Protein AF-A0A820KJ41-F1 (afdb_monomer_lite)

Radius of gyration: 22.24 Å; chains: 1; bounding box: 43×38×64 Å

InterPro domains:
  IPR013528 Hydroxymethylglutaryl-coenzyme A synthase, N-terminal [PF01154] (9-78)
  IPR016039 Thiolase-like [G3DSA:3.40.47.10] (6-82)
  IPR016039 Thiolase-like [SSF53901] (12-81)

Structure (mmCIF, N/CA/C/O backbone):
data_AF-A0A820KJ41-F1
#
_entry.id   AF-A0A820KJ41-F1
#
loop_
_atom_site.group_PDB
_atom_site.id
_atom_site.type_symbol
_atom_site.label_atom_id
_atom_site.label_alt_id
_atom_site.label_comp_id
_atom_site.label_asym_id
_atom_site.label_entity_id
_atom_site.label_seq_id
_atom_site.pdbx_PDB_ins_code
_atom_site.Cartn_x
_atom_site.Cartn_y
_atom_site.Cartn_z
_atom_site.occupancy
_atom_site.B_iso_or_equiv
_atom_site.auth_seq_id
_atom_site.auth_comp_id
_atom_site.auth_asym_id
_atom_site.auth_atom_id
_atom_site.pdbx_PD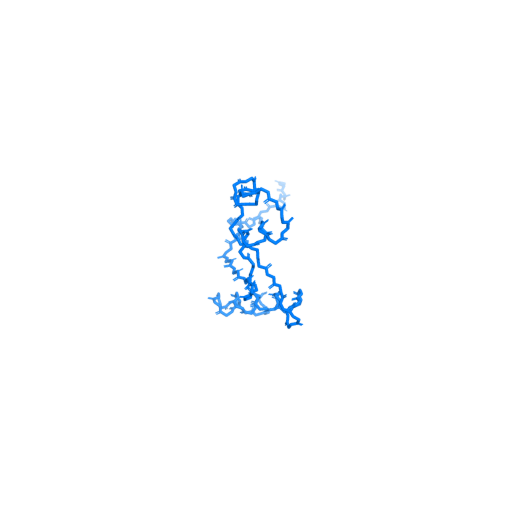B_model_num
ATOM 1 N N . MET A 1 1 ? 23.718 26.644 -43.769 1.00 43.25 1 MET A N 1
ATOM 2 C CA . MET A 1 1 ? 22.932 27.617 -42.975 1.00 43.25 1 MET A CA 1
ATOM 3 C C . MET A 1 1 ? 21.526 27.054 -42.861 1.00 43.25 1 MET A C 1
ATOM 5 O O . MET A 1 1 ? 20.845 27.033 -43.869 1.00 43.25 1 MET A O 1
ATOM 9 N N . SER A 1 2 ? 21.071 26.462 -41.764 1.00 42.56 2 SER A N 1
ATOM 10 C CA . SER A 1 2 ? 21.552 26.408 -40.379 1.00 42.56 2 SER A CA 1
ATOM 11 C C . SER A 1 2 ? 21.223 25.030 -39.789 1.00 42.56 2 SER A C 1
ATOM 13 O O . SER A 1 2 ? 20.116 24.526 -39.963 1.00 42.56 2 SER A O 1
ATOM 15 N N . GLU A 1 3 ? 22.205 24.434 -39.115 1.00 50.12 3 GLU A N 1
ATOM 16 C CA . GLU A 1 3 ? 22.054 23.266 -38.248 1.00 50.12 3 GLU A CA 1
ATOM 17 C C . GLU A 1 3 ? 21.105 23.618 -37.092 1.00 50.12 3 GLU A C 1
ATOM 19 O O . GLU A 1 3 ? 21.456 24.415 -36.227 1.00 50.12 3 GLU A O 1
ATOM 24 N N . ASN A 1 4 ? 19.905 23.037 -37.062 1.00 51.44 4 ASN A N 1
ATOM 25 C CA . ASN A 1 4 ? 19.039 23.082 -35.882 1.00 51.44 4 ASN A CA 1
ATOM 26 C C . ASN A 1 4 ? 19.086 21.711 -35.193 1.00 51.44 4 ASN A C 1
ATOM 28 O O . ASN A 1 4 ? 18.347 20.793 -35.546 1.00 51.44 4 ASN A O 1
ATOM 32 N N . GLY A 1 5 ? 19.989 21.573 -34.220 1.00 55.84 5 GLY A N 1
ATOM 33 C CA . GLY A 1 5 ? 20.285 20.345 -33.471 1.00 55.84 5 GLY A CA 1
ATOM 34 C C . GLY A 1 5 ? 19.233 19.913 -32.439 1.00 55.84 5 GLY A C 1
ATOM 35 O O . GLY A 1 5 ? 19.587 19.672 -31.291 1.00 55.84 5 GLY A O 1
ATOM 36 N N . TYR A 1 6 ? 17.955 19.785 -32.821 1.00 57.88 6 TYR A N 1
ATOM 37 C CA . TYR A 1 6 ? 16.875 19.345 -31.914 1.00 57.88 6 TYR A CA 1
ATOM 38 C C . TYR A 1 6 ? 15.870 18.362 -32.554 1.00 57.88 6 TYR A C 1
ATOM 40 O O . TYR A 1 6 ? 14.666 18.470 -32.332 1.00 57.88 6 TYR A O 1
ATOM 48 N N . THR A 1 7 ? 16.313 17.393 -33.363 1.00 64.44 7 THR A N 1
ATOM 49 C CA . THR A 1 7 ? 15.398 16.506 -34.122 1.00 64.44 7 THR A CA 1
ATOM 50 C C . THR A 1 7 ? 15.043 15.166 -33.469 1.00 64.44 7 THR A C 1
ATOM 52 O O . THR A 1 7 ? 14.515 14.299 -34.156 1.00 64.44 7 THR A O 1
ATOM 55 N N . HIS A 1 8 ? 15.251 14.950 -32.165 1.00 69.31 8 HIS A N 1
ATOM 56 C CA . HIS A 1 8 ? 14.918 13.638 -31.586 1.00 69.31 8 HIS A CA 1
ATOM 57 C C . HIS A 1 8 ? 14.310 13.693 -30.182 1.00 69.31 8 HIS A C 1
ATOM 59 O O . HIS A 1 8 ? 14.832 13.120 -29.227 1.00 69.31 8 HIS A O 1
ATOM 65 N N . ARG A 1 9 ? 13.169 14.375 -30.041 1.00 83.12 9 ARG A N 1
ATOM 66 C CA . ARG A 1 9 ? 12.338 14.205 -28.844 1.00 83.12 9 ARG A CA 1
ATOM 67 C C . ARG A 1 9 ? 11.535 12.903 -28.986 1.00 83.12 9 ARG A C 1
ATOM 69 O O . ARG A 1 9 ? 10.803 12.785 -29.968 1.00 83.12 9 ARG A O 1
ATOM 76 N N . PRO A 1 10 ? 11.633 11.947 -28.045 1.00 86.69 10 PRO A N 1
ATOM 77 C CA . PRO A 1 10 ? 10.826 10.735 -28.101 1.00 86.69 10 PRO A CA 1
ATOM 78 C C . PRO A 1 10 ? 9.335 11.087 -28.062 1.00 86.69 10 PRO A C 1
ATOM 80 O O . PRO A 1 10 ? 8.889 11.904 -27.251 1.00 86.69 10 PRO A O 1
ATOM 83 N N . THR A 1 11 ? 8.571 10.490 -28.973 1.00 90.50 11 THR A N 1
ATOM 84 C CA . THR A 1 11 ? 7.111 10.613 -29.038 1.00 90.50 11 THR A CA 1
ATOM 85 C C . THR A 1 11 ? 6.452 9.548 -28.166 1.00 90.50 11 THR A C 1
ATOM 87 O O . THR A 1 11 ? 7.010 8.468 -27.991 1.00 90.50 11 THR A O 1
ATOM 90 N N . SER A 1 12 ? 5.253 9.830 -27.650 1.00 92.44 12 SER A N 1
ATOM 91 C CA . SER A 1 12 ? 4.443 8.863 -26.885 1.00 92.44 12 SER A CA 1
ATOM 92 C C . SER A 1 12 ? 5.081 8.367 -25.577 1.00 92.44 12 SER A C 1
ATOM 94 O O . SER A 1 12 ? 4.876 7.228 -25.170 1.00 92.44 12 SER A O 1
ATOM 96 N N . VAL A 1 13 ? 5.840 9.232 -24.896 1.00 95.06 13 VAL A N 1
ATOM 97 C CA . VAL A 1 13 ? 6.356 8.958 -23.545 1.00 95.06 13 VAL A CA 1
ATOM 98 C C . VAL A 1 13 ? 5.194 8.909 -22.549 1.00 95.06 13 VAL A C 1
ATOM 100 O O . VAL A 1 13 ? 4.404 9.850 -22.472 1.00 95.06 13 VAL A O 1
ATOM 103 N N . GLY A 1 14 ? 5.112 7.834 -21.768 1.00 96.31 14 GLY A N 1
ATOM 104 C CA . GLY A 1 14 ? 4.074 7.627 -20.764 1.00 96.31 14 GLY A CA 1
ATOM 105 C C . GLY A 1 14 ? 4.315 6.365 -19.937 1.00 96.31 14 GLY A C 1
ATOM 106 O O . GLY A 1 14 ? 5.353 5.717 -20.060 1.00 96.31 14 GLY A O 1
ATOM 107 N N . ILE A 1 15 ? 3.349 6.024 -19.086 1.00 97.25 15 ILE A N 1
ATOM 108 C CA . ILE A 1 15 ? 3.375 4.797 -18.283 1.00 97.25 15 ILE A CA 1
ATOM 109 C C . ILE A 1 15 ? 3.045 3.618 -19.202 1.00 97.25 15 ILE A C 1
ATOM 111 O O . ILE A 1 15 ? 1.955 3.566 -19.765 1.00 97.25 15 ILE A O 1
ATOM 115 N N . LEU A 1 16 ? 3.985 2.684 -19.351 1.00 96.31 16 LEU A N 1
ATOM 116 C CA . LEU A 1 16 ? 3.801 1.479 -20.171 1.00 96.31 16 LEU A CA 1
ATOM 117 C C . LEU A 1 16 ? 3.213 0.312 -19.370 1.00 96.31 16 LEU A C 1
ATOM 119 O O . LEU A 1 16 ? 2.486 -0.509 -19.920 1.00 96.31 16 LEU A O 1
ATOM 123 N N . ALA A 1 17 ? 3.520 0.253 -18.075 1.00 97.69 17 ALA A N 1
ATOM 124 C CA . ALA A 1 17 ? 3.031 -0.754 -17.147 1.00 97.69 17 ALA A CA 1
ATOM 125 C C . ALA A 1 17 ? 3.000 -0.187 -15.722 1.00 97.69 17 ALA A C 1
ATOM 127 O O . ALA A 1 17 ? 3.734 0.750 -15.400 1.00 97.69 17 ALA A O 1
ATOM 128 N N . CYS A 1 18 ? 2.142 -0.752 -14.879 1.00 97.94 18 CYS A N 1
ATOM 129 C CA . CYS A 1 18 ? 2.005 -0.406 -13.471 1.00 97.94 18 CYS A CA 1
ATOM 130 C C . CYS A 1 18 ? 1.644 -1.678 -12.705 1.00 97.94 18 CYS A C 1
ATOM 132 O O . CYS A 1 18 ? 0.796 -2.436 -13.167 1.00 97.94 18 CYS A O 1
ATOM 134 N N . GLU A 1 19 ? 2.267 -1.880 -11.550 1.00 98.38 19 GLU A N 1
ATOM 135 C CA . GLU A 1 19 ? 1.994 -2.997 -10.649 1.00 98.38 19 GLU A CA 1
ATOM 136 C C . GLU A 1 19 ? 1.759 -2.443 -9.244 1.00 98.38 19 GLU A C 1
ATOM 138 O O . GLU A 1 19 ? 2.339 -1.423 -8.859 1.00 98.38 19 GLU A O 1
ATOM 143 N N . LEU A 1 20 ? 0.895 -3.109 -8.479 1.00 97.75 20 LEU A N 1
ATOM 144 C CA . LEU A 1 20 ? 0.517 -2.684 -7.139 1.00 97.75 20 LEU A CA 1
ATOM 145 C C . LEU A 1 20 ? 0.726 -3.820 -6.142 1.00 97.75 20 LEU A C 1
ATOM 147 O O . LEU A 1 20 ? 0.152 -4.900 -6.267 1.00 97.75 20 LEU A O 1
ATOM 151 N N . TYR A 1 21 ? 1.496 -3.532 -5.098 1.00 97.69 21 TYR A N 1
ATOM 152 C CA . TYR A 1 21 ? 1.578 -4.371 -3.912 1.00 97.69 21 TYR A CA 1
ATOM 153 C C . TYR A 1 21 ? 0.975 -3.631 -2.717 1.00 97.69 21 TYR A C 1
ATOM 155 O O . TYR A 1 21 ? 1.317 -2.478 -2.457 1.00 97.69 21 TYR A O 1
ATOM 163 N N . ILE A 1 22 ? 0.074 -4.301 -1.998 1.00 96.88 22 ILE A N 1
ATOM 164 C CA . ILE A 1 22 ? -0.519 -3.831 -0.743 1.00 96.88 22 ILE A CA 1
ATOM 165 C C . ILE A 1 22 ? -0.201 -4.895 0.319 1.00 96.88 22 ILE A C 1
ATOM 167 O O . ILE A 1 22 ? -0.367 -6.080 0.011 1.00 96.88 22 ILE A O 1
ATOM 171 N N . PRO A 1 23 ? 0.223 -4.504 1.537 1.00 96.69 23 PRO A N 1
ATOM 172 C CA . PRO A 1 23 ? 0.421 -5.433 2.645 1.00 96.69 23 PRO A CA 1
ATOM 173 C C . PRO A 1 23 ? -0.800 -6.317 2.906 1.00 96.69 23 PRO A C 1
ATOM 175 O O . PRO A 1 23 ? -1.944 -5.935 2.646 1.00 96.69 23 PRO A O 1
ATOM 178 N N . SER A 1 24 ? -0.557 -7.505 3.449 1.00 93.31 24 SER A N 1
ATOM 179 C CA . SER A 1 24 ? -1.602 -8.528 3.607 1.00 93.31 24 SER A CA 1
ATOM 180 C C . SER A 1 24 ? -2.607 -8.244 4.731 1.00 93.31 24 SER A C 1
ATOM 182 O O . SER A 1 24 ? -3.708 -8.800 4.730 1.00 93.31 24 SER A O 1
ATOM 184 N N . LEU A 1 25 ? -2.247 -7.382 5.684 1.00 96.81 25 LEU A N 1
ATOM 185 C CA . LEU A 1 25 ? -3.064 -7.063 6.850 1.00 96.81 25 LEU A CA 1
ATOM 186 C C . LEU A 1 25 ? -3.759 -5.715 6.688 1.00 96.81 25 LEU A C 1
ATOM 188 O O . LEU A 1 25 ? -3.228 -4.770 6.103 1.00 96.81 25 LEU A O 1
ATOM 192 N N . TYR A 1 26 ? -4.955 -5.611 7.259 1.00 97.62 26 TYR A N 1
ATOM 193 C CA . TYR A 1 26 ? -5.711 -4.369 7.277 1.00 97.62 26 TYR A CA 1
ATOM 194 C C . TYR A 1 26 ? -6.577 -4.251 8.535 1.00 97.62 26 TYR A C 1
ATOM 196 O O . TYR A 1 26 ? -6.880 -5.242 9.200 1.00 97.62 26 TYR A O 1
ATOM 204 N N . VAL A 1 27 ? -7.017 -3.027 8.823 1.00 98.12 27 VAL A N 1
ATOM 205 C CA . VAL A 1 27 ? -8.002 -2.721 9.868 1.00 98.12 27 VAL A CA 1
ATOM 206 C C . VAL A 1 27 ? -9.265 -2.144 9.226 1.00 98.12 27 VAL A C 1
ATOM 208 O O . VAL A 1 27 ? -9.182 -1.255 8.376 1.00 98.12 27 VAL A O 1
ATOM 211 N N . GLU A 1 28 ? -10.438 -2.653 9.615 1.00 98.50 28 GLU A N 1
ATOM 212 C CA . GLU A 1 28 ? -11.737 -2.074 9.236 1.00 98.50 28 GLU A CA 1
ATOM 213 C C . GLU A 1 28 ? -11.940 -0.732 9.954 1.00 98.50 28 GLU A C 1
ATOM 215 O O . GLU A 1 28 ? -11.858 -0.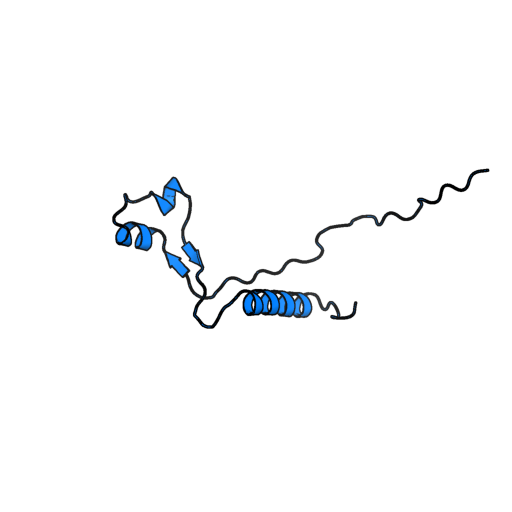648 11.181 1.00 98.50 28 GLU A O 1
ATOM 220 N N . GLN A 1 29 ? -12.271 0.319 9.205 1.00 98.62 29 GLN A N 1
ATOM 221 C CA . GLN A 1 29 ? -12.421 1.671 9.755 1.00 98.62 29 GLN A CA 1
ATOM 222 C C . GLN A 1 29 ? -13.598 1.786 10.728 1.00 98.62 29 GLN A C 1
ATOM 224 O O . GLN A 1 29 ? -13.518 2.519 11.704 1.00 98.62 29 GLN A O 1
ATOM 229 N N . SER A 1 30 ? -14.669 1.014 10.526 1.00 98.31 30 SER A N 1
ATOM 230 C CA . SER A 1 30 ? -15.799 0.953 11.468 1.00 98.31 30 SER A CA 1
ATOM 231 C C . SER A 1 30 ? -15.414 0.334 12.821 1.00 98.31 30 SER A C 1
ATOM 233 O O . SER A 1 30 ? -15.876 0.784 13.874 1.00 98.31 30 SER A O 1
ATOM 235 N N . SER A 1 31 ? -14.526 -0.663 12.810 1.00 98.31 31 SER A N 1
ATOM 236 C CA . SER A 1 31 ? -13.952 -1.234 14.030 1.00 98.31 31 SER A CA 1
ATOM 237 C C . SER A 1 31 ? -13.042 -0.224 14.725 1.00 98.31 31 SER A C 1
ATOM 239 O O . SER A 1 31 ? -13.117 -0.083 15.944 1.00 98.31 31 SER A O 1
ATOM 241 N N . LEU A 1 32 ? -12.241 0.525 13.958 1.00 98.19 32 LEU A N 1
ATOM 242 C CA . LEU A 1 32 ? -11.382 1.583 14.494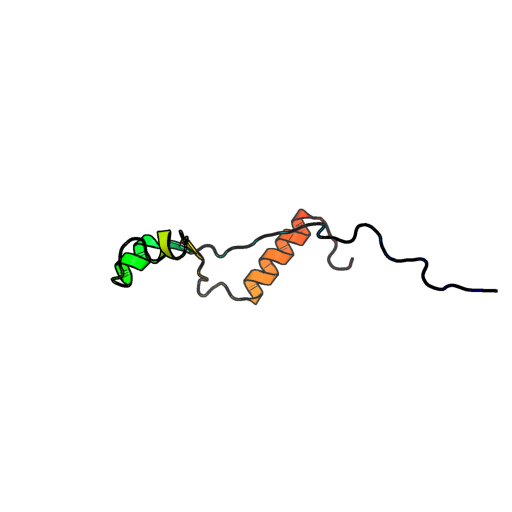 1.00 98.19 32 LEU A CA 1
ATOM 243 C C . LEU A 1 32 ? -12.196 2.745 15.090 1.00 98.19 32 LEU A C 1
ATOM 245 O O . LEU A 1 32 ? -11.839 3.248 16.147 1.00 98.19 32 LEU A O 1
ATOM 249 N N . GLU A 1 33 ? -13.336 3.113 14.489 1.00 98.62 33 GLU A N 1
ATOM 250 C CA . GLU A 1 33 ? -14.265 4.103 15.063 1.00 98.62 33 GLU A CA 1
ATOM 251 C C . GLU A 1 33 ? -14.752 3.682 16.459 1.00 98.62 33 GLU A C 1
ATOM 253 O O . GLU A 1 33 ? -14.806 4.493 17.384 1.00 98.62 33 GLU A O 1
ATOM 258 N N . THR A 1 34 ? -15.093 2.398 16.605 1.00 98.44 34 THR A N 1
ATOM 259 C CA . THR A 1 34 ? -15.548 1.824 17.879 1.00 98.44 34 THR A CA 1
ATOM 260 C C . THR A 1 34 ? -14.414 1.797 18.903 1.00 98.44 34 THR A C 1
ATOM 262 O O . THR A 1 34 ? -14.624 2.156 20.059 1.00 98.44 34 THR A O 1
ATOM 265 N N . TYR A 1 35 ? -13.215 1.397 18.476 1.00 98.25 35 TYR A N 1
ATOM 266 C CA . TYR A 1 35 ? -12.028 1.326 19.327 1.00 98.25 35 TYR A CA 1
ATOM 267 C C . TYR A 1 35 ? -11.600 2.706 19.851 1.00 98.25 35 TYR A C 1
ATOM 269 O O . TYR A 1 35 ? -11.362 2.861 21.046 1.00 98.25 35 TYR A O 1
ATOM 277 N N . ASP A 1 36 ? -11.585 3.721 18.986 1.00 98.31 36 ASP A N 1
ATOM 278 C CA . ASP A 1 36 ? -11.215 5.097 19.343 1.00 98.31 36 ASP A CA 1
ATOM 279 C C . ASP A 1 36 ? -12.326 5.852 20.098 1.00 98.31 36 ASP A C 1
ATOM 281 O O . ASP A 1 36 ? -12.145 7.013 20.473 1.00 98.31 36 ASP A O 1
ATOM 285 N N . ASN A 1 37 ? -13.491 5.224 20.308 1.00 98.06 37 ASN A N 1
ATOM 286 C CA . ASN A 1 37 ? -14.680 5.828 20.913 1.00 98.06 37 ASN A CA 1
ATOM 287 C C . ASN A 1 37 ? -15.100 7.143 20.226 1.00 98.06 37 ASN A C 1
ATOM 289 O O . ASN A 1 37 ? -15.403 8.155 20.867 1.00 98.06 37 ASN A O 1
ATOM 293 N N . VAL A 1 38 ? -15.099 7.135 18.892 1.00 98.31 38 VAL A N 1
ATOM 294 C CA . VAL A 1 38 ? -15.546 8.264 18.072 1.00 98.31 38 VAL A CA 1
ATOM 295 C C . VAL A 1 38 ? -16.945 8.013 17.516 1.00 98.31 38 VAL A C 1
ATOM 297 O O . VAL A 1 38 ? -17.465 6.899 17.523 1.00 98.31 38 VAL A O 1
ATOM 300 N N . SER A 1 39 ? -17.588 9.069 17.017 1.00 98.12 39 SER A N 1
ATOM 301 C CA . SER A 1 39 ? -18.906 8.941 16.400 1.00 98.12 39 SER A CA 1
ATOM 302 C C . SER A 1 39 ? -18.859 8.017 15.181 1.00 98.12 39 SER A C 1
ATOM 304 O O . SER A 1 39 ? -17.999 8.182 14.310 1.00 98.12 39 SER A O 1
ATOM 306 N N . LYS A 1 40 ? -19.848 7.124 15.072 1.00 98.00 40 LYS A N 1
ATOM 307 C CA . LYS A 1 40 ? -20.061 6.301 13.878 1.00 98.00 40 LYS A CA 1
ATOM 308 C C . LYS A 1 40 ? -20.093 7.180 12.629 1.00 98.00 40 LYS A C 1
ATOM 310 O O . LYS A 1 40 ? -20.788 8.195 12.606 1.00 98.00 40 LYS A O 1
ATOM 315 N N . GLY A 1 41 ? -19.366 6.784 11.593 1.00 97.88 41 GLY A N 1
ATOM 316 C CA . GLY A 1 41 ? -19.280 7.555 10.359 1.00 97.88 41 GLY A CA 1
ATOM 317 C C . GLY A 1 41 ? -18.122 8.546 10.314 1.00 97.88 41 GLY A C 1
ATOM 318 O O . GLY A 1 41 ? -17.875 9.090 9.244 1.00 97.88 41 GLY A O 1
ATOM 319 N N . LYS A 1 42 ? -17.391 8.802 11.408 1.00 98.44 42 LYS A N 1
ATOM 320 C CA . LYS A 1 42 ? -16.267 9.753 11.380 1.00 98.44 42 LYS A CA 1
ATOM 321 C C . LYS A 1 42 ? -15.213 9.359 10.340 1.00 98.44 42 LYS A C 1
ATOM 323 O O . LYS A 1 42 ? -14.775 10.213 9.575 1.00 98.44 42 LYS A O 1
ATOM 328 N N . TYR A 1 43 ? -14.828 8.088 10.290 1.00 98.56 43 TYR A N 1
ATOM 329 C CA . TYR A 1 43 ? -13.813 7.575 9.369 1.00 98.56 43 TYR A CA 1
ATOM 330 C C . TYR A 1 43 ? -14.452 7.050 8.082 1.00 98.56 43 TYR A C 1
ATOM 332 O O . TYR A 1 43 ? -13.981 7.335 6.982 1.00 98.56 43 TYR A O 1
ATOM 340 N N . THR A 1 44 ? -15.582 6.360 8.204 1.00 98.38 44 THR A N 1
ATOM 341 C CA . THR A 1 44 ? -16.260 5.731 7.064 1.00 98.38 44 THR A CA 1
ATOM 342 C C . THR A 1 44 ? -16.981 6.719 6.149 1.00 98.38 44 THR A C 1
ATOM 344 O O . THR A 1 44 ? -16.937 6.556 4.933 1.00 98.38 44 THR A O 1
ATOM 347 N N . ILE A 1 45 ? -17.604 7.762 6.704 1.00 98.19 45 ILE A N 1
ATOM 348 C CA . ILE A 1 45 ? -18.326 8.795 5.943 1.00 98.19 45 ILE A CA 1
ATOM 349 C C . ILE A 1 45 ? -17.496 10.077 5.878 1.00 98.19 45 ILE A C 1
ATOM 351 O O . ILE A 1 45 ? -17.283 10.610 4.796 1.00 98.19 45 ILE A O 1
ATOM 355 N N . GLY A 1 46 ? -16.998 10.553 7.021 1.00 98.38 46 GLY A N 1
ATOM 356 C CA . GLY A 1 46 ? -16.243 11.801 7.114 1.00 98.38 46 GLY A CA 1
ATOM 357 C C . GLY A 1 46 ? -14.934 11.765 6.326 1.00 98.38 46 GLY A C 1
ATOM 358 O O . GLY A 1 46 ? -14.645 12.712 5.600 1.00 98.38 46 GLY A O 1
ATOM 359 N N . LEU A 1 47 ? -14.171 10.670 6.426 1.00 98.06 47 LEU A N 1
ATOM 360 C CA . LEU A 1 47 ? -12.935 10.473 5.653 1.00 98.06 47 LEU A CA 1
ATOM 361 C C . LEU A 1 47 ? -13.131 9.619 4.392 1.00 98.06 47 LEU A C 1
ATOM 363 O O . LEU A 1 47 ? -12.212 9.513 3.584 1.00 98.06 47 LEU A O 1
ATOM 367 N N . GLY A 1 48 ? -14.295 8.985 4.222 1.00 98.31 48 GLY A N 1
ATOM 368 C CA . GLY A 1 48 ? -14.563 8.087 3.096 1.00 98.31 48 GLY A CA 1
ATOM 369 C C . GLY A 1 48 ? -13.705 6.815 3.089 1.00 98.31 48 GLY A C 1
ATOM 370 O O . GLY A 1 48 ? -13.514 6.214 2.032 1.00 98.31 48 GLY A O 1
ATOM 371 N N . GLN A 1 49 ? -13.151 6.406 4.235 1.00 98.50 49 GLN A N 1
ATOM 372 C CA . GLN A 1 49 ? -12.261 5.250 4.326 1.00 98.50 49 GLN A CA 1
ATOM 373 C C . GLN A 1 49 ? -13.015 4.002 4.782 1.00 98.50 49 GLN A C 1
ATOM 375 O O . GLN A 1 49 ? -13.718 4.015 5.786 1.00 98.50 49 GLN A O 1
ATOM 380 N N . GLN A 1 50 ? -12.815 2.884 4.085 1.00 98.19 50 GLN A N 1
ATOM 381 C CA . GLN A 1 50 ? -13.370 1.590 4.503 1.00 98.19 50 GLN A CA 1
ATOM 382 C C . GLN A 1 50 ? -12.359 0.778 5.311 1.00 98.19 50 GLN A C 1
ATOM 384 O O . GLN A 1 50 ? -12.698 0.203 6.342 1.00 98.19 50 GLN A O 1
ATOM 389 N N . ARG A 1 51 ? -11.105 0.754 4.853 1.00 98.25 51 ARG A N 1
ATOM 390 C CA . ARG A 1 51 ? -10.016 -0.050 5.413 1.00 98.25 51 ARG A CA 1
ATOM 391 C C . ARG A 1 51 ? -8.704 0.714 5.337 1.00 98.25 51 ARG A C 1
ATOM 393 O O . ARG A 1 51 ? -8.541 1.563 4.461 1.00 98.25 51 ARG A O 1
ATOM 400 N N . ILE A 1 52 ? -7.772 0.381 6.220 1.00 97.62 52 ILE A N 1
ATOM 401 C CA . ILE A 1 52 ? -6.378 0.827 6.152 1.00 97.62 52 ILE A CA 1
ATOM 402 C C . ILE A 1 52 ? -5.458 -0.391 6.178 1.00 97.62 52 ILE A C 1
ATOM 404 O O . ILE A 1 52 ? -5.598 -1.244 7.052 1.00 97.62 52 ILE A O 1
ATOM 408 N N . ALA A 1 53 ? -4.554 -0.490 5.202 1.00 97.62 53 ALA A N 1
ATOM 409 C CA . ALA A 1 53 ? -3.542 -1.541 5.171 1.00 97.62 53 ALA A CA 1
ATOM 410 C C . ALA A 1 53 ? -2.442 -1.241 6.195 1.00 97.62 53 ALA A C 1
ATOM 412 O O . ALA A 1 53 ? -2.069 -0.082 6.386 1.00 97.62 53 ALA A O 1
ATOM 413 N N . ILE A 1 54 ? -1.924 -2.285 6.836 1.00 96.62 54 ILE A N 1
ATOM 414 C CA . ILE A 1 54 ? -0.839 -2.192 7.811 1.00 96.62 54 ILE A CA 1
ATOM 415 C C . ILE A 1 54 ? 0.219 -3.246 7.496 1.00 96.62 54 ILE A C 1
ATOM 417 O O . ILE A 1 54 ? -0.105 -4.358 7.084 1.00 96.62 54 ILE A O 1
ATOM 421 N N . CYS A 1 55 ? 1.485 -2.900 7.699 1.00 96.81 55 CYS A N 1
ATOM 422 C CA . CYS A 1 55 ? 2.568 -3.871 7.616 1.00 96.81 55 CYS A CA 1
ATOM 423 C C . CYS A 1 55 ? 2.617 -4.725 8.887 1.00 96.81 55 CYS A C 1
ATOM 425 O O . CYS A 1 55 ? 2.383 -4.223 9.990 1.00 96.81 55 CYS A O 1
ATOM 427 N N . SER A 1 56 ? 2.959 -6.003 8.724 1.00 93.31 56 SER A N 1
ATOM 428 C CA . SER A 1 56 ? 3.465 -6.822 9.831 1.00 93.31 56 SER A CA 1
ATOM 429 C C . SER A 1 56 ? 4.941 -6.503 10.110 1.00 93.31 56 SER A C 1
ATOM 431 O O . SER A 1 56 ? 5.567 -5.721 9.398 1.00 93.31 56 SER A O 1
ATOM 433 N N . ASP A 1 57 ? 5.521 -7.131 11.128 1.00 95.19 57 ASP A N 1
ATOM 434 C CA . ASP A 1 57 ? 6.959 -7.076 11.425 1.00 95.19 57 ASP A CA 1
ATOM 435 C C . ASP A 1 57 ? 7.846 -7.660 10.309 1.00 95.19 57 ASP A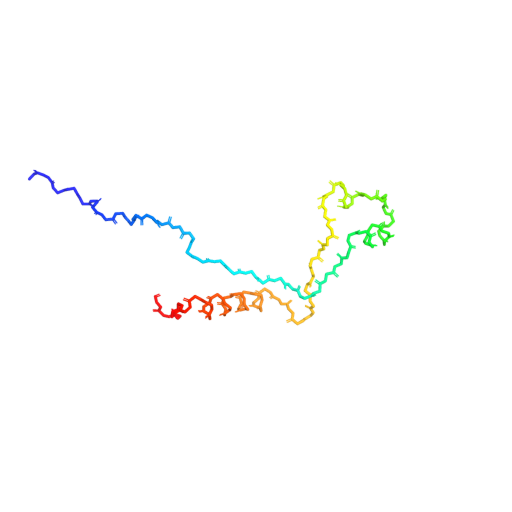 C 1
ATOM 437 O O . ASP A 1 57 ? 9.045 -7.388 10.264 1.00 95.19 57 ASP A O 1
ATOM 441 N N . HIS A 1 58 ? 7.260 -8.428 9.390 1.00 94.56 58 HIS A N 1
ATOM 442 C CA . HIS A 1 58 ? 7.935 -9.000 8.227 1.00 94.56 58 HIS A CA 1
ATOM 443 C C . HIS A 1 58 ? 7.893 -8.116 6.974 1.00 94.56 58 HIS A C 1
ATOM 445 O O . HIS A 1 58 ? 8.448 -8.504 5.946 1.00 94.56 58 HIS A O 1
ATOM 451 N N . GLU A 1 59 ? 7.243 -6.952 7.032 1.00 97.19 59 GLU A N 1
ATOM 452 C CA . GLU A 1 59 ? 7.101 -6.054 5.889 1.00 97.19 59 GLU A CA 1
ATOM 453 C C . GLU A 1 59 ? 7.634 -4.656 6.219 1.00 97.19 59 GLU A C 1
ATOM 455 O O . GLU A 1 59 ? 7.123 -3.942 7.078 1.00 97.19 59 GLU A O 1
ATOM 460 N N . ASP A 1 60 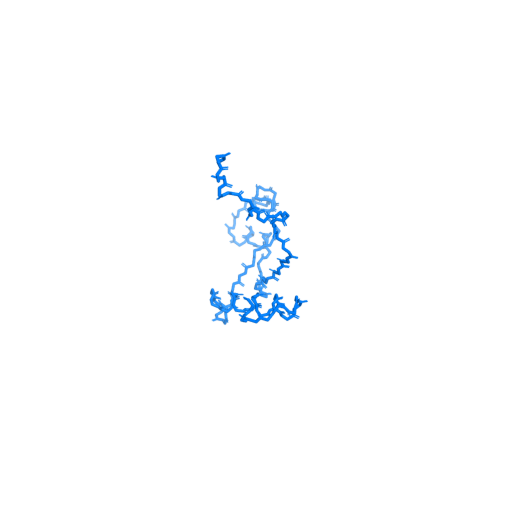? 8.650 -4.237 5.475 1.00 96.88 60 ASP A N 1
ATOM 461 C CA . ASP A 1 60 ? 9.210 -2.889 5.493 1.00 96.88 60 ASP A CA 1
ATOM 462 C C . ASP A 1 60 ? 9.291 -2.289 4.083 1.00 96.88 60 ASP A C 1
ATOM 464 O O . ASP A 1 60 ? 8.995 -2.942 3.079 1.00 96.88 60 ASP A O 1
ATOM 468 N N . ILE A 1 61 ? 9.746 -1.041 3.985 1.00 97.75 61 ILE A N 1
ATOM 469 C CA . ILE A 1 61 ? 9.856 -0.331 2.707 1.00 97.75 61 ILE A CA 1
ATOM 470 C C . ILE A 1 61 ? 10.674 -1.088 1.648 1.00 97.75 61 ILE A C 1
ATOM 472 O O . ILE A 1 61 ? 10.321 -1.055 0.469 1.00 97.75 61 ILE A O 1
ATOM 476 N N . CYS A 1 62 ? 11.734 -1.795 2.042 1.00 98.19 62 CYS A N 1
ATOM 477 C CA . CYS A 1 62 ? 12.571 -2.547 1.114 1.00 98.19 62 CYS A CA 1
ATOM 478 C C . CYS A 1 62 ? 11.806 -3.754 0.568 1.00 98.19 62 CYS A C 1
ATOM 480 O O . CYS A 1 62 ? 11.787 -3.970 -0.643 1.00 98.19 62 CYS A O 1
ATOM 482 N N . SER A 1 63 ? 11.128 -4.500 1.440 1.00 97.88 63 SER A N 1
ATOM 483 C CA . SER A 1 63 ? 10.315 -5.650 1.043 1.00 97.88 63 SER A CA 1
ATOM 484 C C . SER A 1 63 ? 9.148 -5.259 0.124 1.00 97.88 63 SER A C 1
ATOM 486 O O . SER A 1 63 ? 8.917 -5.942 -0.877 1.00 97.88 63 SER A O 1
ATOM 488 N N . LEU A 1 64 ? 8.471 -4.128 0.380 1.00 98.06 64 LEU A N 1
ATOM 489 C CA . LEU A 1 64 ? 7.387 -3.627 -0.475 1.00 98.06 64 LEU A CA 1
ATOM 490 C C . LEU A 1 64 ? 7.912 -3.290 -1.877 1.00 98.06 64 LEU A C 1
ATOM 492 O O . LEU A 1 64 ? 7.361 -3.750 -2.879 1.00 98.06 64 LEU A O 1
ATOM 496 N N . CYS A 1 65 ? 9.007 -2.523 -1.945 1.00 98.38 65 CYS A N 1
ATOM 497 C CA . CYS A 1 65 ? 9.628 -2.101 -3.200 1.00 98.38 65 CYS A CA 1
ATOM 498 C C . CYS A 1 65 ? 10.158 -3.288 -4.013 1.00 98.38 65 CYS A C 1
ATOM 500 O O . CYS A 1 65 ? 9.939 -3.352 -5.222 1.00 98.38 65 CYS A O 1
ATOM 502 N N . LEU A 1 66 ? 10.828 -4.244 -3.366 1.00 98.31 66 LEU A N 1
ATOM 503 C CA . LEU A 1 66 ? 11.346 -5.434 -4.042 1.00 98.31 66 LEU A CA 1
ATOM 504 C C . LEU A 1 66 ? 10.216 -6.347 -4.527 1.00 98.31 66 LEU A C 1
ATOM 506 O O . LEU A 1 66 ? 10.310 -6.888 -5.626 1.00 98.31 66 LEU A O 1
ATOM 510 N N . THR A 1 67 ? 9.126 -6.468 -3.766 1.00 98.25 67 THR A N 1
ATOM 511 C CA . THR A 1 67 ? 7.970 -7.279 -4.170 1.00 98.25 67 THR A CA 1
ATOM 512 C C . THR A 1 67 ? 7.266 -6.687 -5.387 1.00 98.25 67 THR A C 1
ATOM 514 O O . THR A 1 67 ? 7.013 -7.408 -6.352 1.00 98.25 67 THR A O 1
ATOM 517 N N . VAL A 1 68 ? 6.969 -5.381 -5.380 1.00 98.44 68 VAL A N 1
ATOM 518 C CA . VAL A 1 68 ? 6.289 -4.735 -6.515 1.00 98.44 68 VAL A CA 1
ATOM 519 C C . VAL A 1 68 ? 7.179 -4.699 -7.759 1.00 98.44 68 VAL A C 1
ATOM 521 O O . VAL A 1 68 ? 6.693 -4.963 -8.855 1.00 98.44 68 VAL A O 1
ATOM 524 N N . LEU A 1 69 ? 8.487 -4.458 -7.598 1.00 98.19 69 LEU A N 1
ATOM 525 C CA . LEU A 1 69 ? 9.436 -4.479 -8.711 1.00 98.19 69 LEU A CA 1
ATOM 526 C C . LEU A 1 69 ? 9.565 -5.879 -9.316 1.00 98.19 6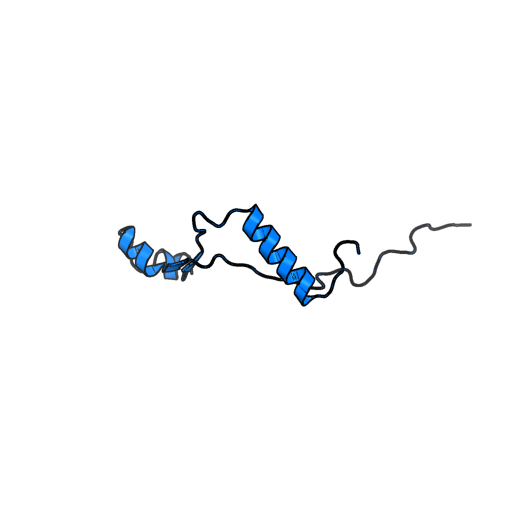9 LEU A C 1
ATOM 528 O O . LEU A 1 69 ? 9.466 -6.013 -10.532 1.00 98.19 69 LEU A O 1
ATOM 532 N N . SER A 1 70 ? 9.750 -6.914 -8.488 1.00 98.12 70 SER A N 1
ATOM 533 C CA . SER A 1 70 ? 9.848 -8.299 -8.966 1.00 98.12 70 SER A CA 1
ATOM 534 C C . SER A 1 70 ? 8.603 -8.683 -9.762 1.00 98.12 70 SER A C 1
ATOM 536 O O . SER A 1 70 ? 8.721 -9.140 -10.893 1.00 98.12 70 SER A O 1
ATOM 538 N N . ARG A 1 71 ? 7.406 -8.407 -9.223 1.00 98.31 71 ARG A N 1
ATOM 539 C CA . ARG A 1 71 ? 6.140 -8.689 -9.915 1.00 98.31 71 ARG A CA 1
ATOM 540 C C . ARG A 1 71 ? 6.009 -7.926 -11.229 1.00 98.31 71 ARG A C 1
ATOM 542 O O . ARG A 1 71 ? 5.580 -8.512 -12.218 1.00 98.31 71 ARG A O 1
ATOM 549 N N . LEU A 1 72 ? 6.389 -6.647 -11.255 1.00 98.56 72 LEU A N 1
ATOM 550 C CA . LEU A 1 72 ? 6.343 -5.836 -12.470 1.00 98.56 72 LEU A CA 1
ATOM 551 C C . LEU A 1 72 ? 7.253 -6.414 -13.561 1.00 98.56 72 LEU A C 1
ATOM 553 O O . LEU A 1 72 ? 6.821 -6.538 -14.706 1.00 98.56 72 LEU A O 1
ATOM 557 N N . LEU A 1 73 ? 8.496 -6.773 -13.226 1.00 98.12 73 LEU A N 1
ATOM 558 C CA . LEU A 1 73 ? 9.445 -7.350 -14.184 1.00 98.12 73 LEU A CA 1
ATOM 559 C C . LEU A 1 73 ? 8.954 -8.706 -14.702 1.00 98.12 73 LEU A C 1
ATOM 561 O O . LEU A 1 73 ? 8.937 -8.919 -15.913 1.00 98.12 73 LEU A O 1
ATOM 565 N N . ASP A 1 74 ? 8.466 -9.572 -13.810 1.00 97.81 74 ASP A N 1
ATOM 566 C CA . ASP A 1 74 ? 7.934 -10.889 -14.172 1.00 97.81 74 ASP A CA 1
ATOM 567 C C . ASP A 1 74 ? 6.710 -10.784 -15.099 1.00 97.81 74 ASP A C 1
ATOM 569 O O . ASP A 1 74 ? 6.608 -11.516 -16.083 1.00 97.81 74 ASP A O 1
ATOM 573 N N . GLN A 1 75 ? 5.784 -9.858 -14.824 1.00 97.50 75 GLN A N 1
ATOM 574 C CA . GLN A 1 75 ? 4.574 -9.675 -15.633 1.00 97.50 75 GLN A CA 1
ATOM 575 C C . GLN A 1 75 ? 4.839 -9.003 -16.984 1.00 97.50 75 GLN A C 1
ATOM 577 O O . GLN A 1 75 ? 4.166 -9.305 -17.968 1.00 97.50 75 GLN A O 1
ATOM 582 N N . THR A 1 76 ? 5.782 -8.060 -17.034 1.00 97.69 76 THR A N 1
ATOM 583 C CA . THR A 1 76 ? 6.072 -7.292 -18.256 1.00 97.69 76 THR A CA 1
ATOM 584 C C . THR A 1 76 ? 7.119 -7.957 -19.144 1.00 97.69 76 THR A C 1
ATOM 586 O O . THR A 1 76 ? 7.215 -7.619 -20.322 1.00 97.69 76 THR A O 1
ATOM 589 N N . GLY A 1 77 ? 7.912 -8.886 -18.599 1.00 97.00 77 GLY A N 1
ATOM 590 C CA . GLY A 1 77 ? 9.040 -9.506 -19.291 1.00 97.00 77 GLY A CA 1
ATOM 591 C C . GLY A 1 77 ? 10.208 -8.550 -19.552 1.00 97.00 77 GLY A C 1
ATOM 592 O O . GLY A 1 77 ? 11.091 -8.877 -20.346 1.00 97.00 77 GLY A O 1
ATOM 593 N N . VAL A 1 78 ? 10.219 -7.367 -18.925 1.00 97.00 78 VAL A N 1
ATOM 594 C CA . VAL A 1 78 ? 11.321 -6.403 -19.040 1.00 97.00 78 VAL A CA 1
ATOM 595 C C . VAL A 1 78 ? 12.570 -6.996 -18.402 1.00 97.00 78 VAL A C 1
ATOM 597 O O . VAL A 1 78 ? 12.558 -7.434 -17.250 1.00 97.00 78 VAL A O 1
ATOM 600 N N . HIS A 1 79 ? 13.669 -7.002 -19.153 1.00 96.25 79 HIS A N 1
ATOM 601 C CA . HIS A 1 79 ? 14.933 -7.518 -18.648 1.00 96.25 79 HIS A CA 1
ATOM 602 C C . HIS A 1 79 ? 15.533 -6.529 -17.627 1.00 96.25 79 HIS A C 1
ATOM 604 O O . HIS A 1 79 ? 15.531 -5.327 -17.891 1.00 96.25 79 HIS A O 1
ATOM 610 N N . PRO A 1 80 ? 16.099 -6.971 -16.488 1.00 94.25 80 PRO A N 1
ATOM 611 C CA . PRO A 1 80 ? 16.613 -6.050 -15.465 1.00 94.25 80 PRO A CA 1
ATOM 612 C C . PRO A 1 80 ? 17.735 -5.108 -15.941 1.00 94.25 80 PRO A C 1
ATOM 614 O O . PRO A 1 80 ? 17.979 -4.078 -15.322 1.00 94.25 80 PRO A O 1
ATOM 617 N N . GLN A 1 81 ? 18.440 -5.474 -17.015 1.00 94.12 81 GLN A N 1
ATOM 618 C CA . GLN A 1 81 ? 19.539 -4.707 -17.619 1.00 94.12 81 GLN A CA 1
ATOM 619 C C . GLN A 1 81 ? 19.135 -3.952 -18.899 1.00 94.12 81 GLN A C 1
ATOM 621 O O . GLN A 1 81 ? 20.013 -3.593 -19.684 1.00 94.12 81 GLN A O 1
ATOM 626 N N . GLN A 1 82 ? 17.835 -3.802 -19.158 1.00 84.31 82 GLN A N 1
ATOM 627 C CA . GLN A 1 82 ? 17.324 -3.106 -20.340 1.00 84.31 82 GLN A CA 1
ATOM 628 C C . GLN A 1 82 ? 17.579 -1.593 -20.293 1.00 84.31 82 GLN A C 1
ATOM 630 O O . GLN A 1 82 ? 17.572 -1.016 -19.182 1.00 84.31 82 GLN A O 1
#

Sequence (82 aa):
MSENGYTHRPTSVGILACELYIPSLYVEQSSLETYDNVSKGKYTIGLGQQRIAICSDHEDICSLCLTVLSRLLDQTGVHPQQ

Secondary structure (DSSP, 8-state):
--------PPSS-S---------SEEEEHHHHHHHTTPPTTIIIIIS--SEEEE--TT--HHHHHHHHHHHHHHHH---TT-

pLDDT: mean 92.67, std 13.2, range [42.56, 98.62]

Organism: NCBI:txid433720

Foldseek 3Di:
DDDPPDPDDDPPDDDPDFFDDAAPDKDAVQVVCVVVVHDRCCCCPVVVDGMDTDHDPPDDPVNRVCVRVVVRCVVVVDDPVD